Protein AF-A0AAW2V7E0-F1 (afdb_monomer_lite)

Structure (mmCIF, N/CA/C/O backbone):
data_AF-A0AAW2V7E0-F1
#
_entry.id   AF-A0AAW2V7E0-F1
#
loop_
_atom_site.group_PDB
_atom_site.id
_atom_site.type_symbol
_atom_site.label_atom_id
_atom_site.label_alt_id
_atom_site.label_comp_id
_atom_site.label_asym_id
_atom_site.label_entity_id
_atom_site.label_seq_id
_atom_site.pdbx_PDB_ins_code
_atom_site.Cartn_x
_atom_site.Cartn_y
_atom_site.Cartn_z
_atom_site.occupancy
_atom_site.B_iso_or_equiv
_atom_site.auth_seq_id
_atom_site.auth_comp_id
_atom_site.auth_asym_id
_atom_site.auth_atom_id
_atom_site.pdbx_PDB_model_num
ATOM 1 N N . MET A 1 1 ? -17.500 13.971 -1.080 1.00 37.34 1 MET A N 1
ATOM 2 C CA . MET A 1 1 ? -17.265 12.586 -0.633 1.00 37.34 1 MET A CA 1
ATOM 3 C C . MET A 1 1 ? -16.793 12.682 0.802 1.00 37.34 1 MET A C 1
ATOM 5 O O . MET A 1 1 ? -15.901 13.477 1.063 1.00 37.34 1 MET A O 1
ATOM 9 N N . GLU A 1 2 ? -17.483 12.023 1.728 1.00 48.94 2 GLU A N 1
ATOM 10 C CA . GLU A 1 2 ? -17.133 12.022 3.153 1.00 48.94 2 GLU A CA 1
ATOM 11 C C . GLU A 1 2 ? -15.841 11.224 3.353 1.00 48.94 2 GLU A C 1
ATOM 13 O O . GLU A 1 2 ? -15.745 10.075 2.926 1.00 48.94 2 GLU A O 1
ATOM 18 N N . TRP A 1 3 ? -14.835 11.849 3.961 1.00 51.94 3 TRP A N 1
ATOM 19 C CA . TRP A 1 3 ? -13.580 11.196 4.319 1.00 51.94 3 TRP A CA 1
ATOM 20 C C . TRP A 1 3 ? -13.839 10.138 5.397 1.00 51.94 3 TRP A C 1
ATOM 22 O O . TRP A 1 3 ? -14.268 10.465 6.506 1.00 51.94 3 TRP A O 1
ATOM 32 N N . LYS A 1 4 ? -13.568 8.864 5.095 1.00 66.75 4 LYS A N 1
ATOM 33 C CA . LYS A 1 4 ? -13.682 7.788 6.085 1.00 66.75 4 LYS A CA 1
ATOM 34 C C . LYS A 1 4 ? -12.397 7.709 6.901 1.00 66.75 4 LYS A C 1
ATOM 36 O O . LYS A 1 4 ? -11.380 7.211 6.431 1.00 66.75 4 LYS A O 1
ATOM 41 N N . LYS A 1 5 ? -12.458 8.162 8.155 1.00 87.25 5 LYS A N 1
ATOM 42 C CA . LYS A 1 5 ? -11.354 8.027 9.115 1.00 87.25 5 LYS A CA 1
ATOM 43 C C . LYS A 1 5 ? -11.005 6.539 9.288 1.00 87.25 5 LYS A C 1
ATOM 45 O O . LYS A 1 5 ? -11.842 5.755 9.738 1.00 87.25 5 LYS A O 1
ATOM 50 N N . ILE A 1 6 ? -9.786 6.149 8.916 1.00 93.88 6 ILE A N 1
ATOM 51 C CA . ILE A 1 6 ? -9.243 4.804 9.166 1.00 93.88 6 ILE A CA 1
ATOM 52 C C . ILE A 1 6 ? -8.804 4.663 10.629 1.00 93.88 6 ILE A C 1
ATOM 54 O O . ILE A 1 6 ? -8.437 5.645 11.272 1.00 93.88 6 ILE A O 1
ATOM 58 N N . CYS A 1 7 ? -8.843 3.446 11.178 1.00 91.56 7 CYS A N 1
ATOM 59 C CA . CYS A 1 7 ? -8.424 3.209 12.562 1.00 91.56 7 CYS A CA 1
ATOM 60 C C . CYS A 1 7 ? -6.937 3.582 12.782 1.00 91.56 7 CYS A C 1
ATOM 62 O O . CYS A 1 7 ? -6.098 3.208 11.952 1.00 91.56 7 CYS A O 1
ATOM 64 N N . PRO A 1 8 ? -6.555 4.191 13.929 1.00 92.25 8 PRO A N 1
ATOM 65 C CA . PRO A 1 8 ? -5.189 4.686 14.168 1.00 92.25 8 PRO A CA 1
ATOM 66 C C . PRO A 1 8 ? -4.090 3.629 14.000 1.00 92.25 8 PRO A C 1
ATOM 68 O O . PRO A 1 8 ? -2.998 3.897 13.498 1.00 92.25 8 PRO A O 1
ATOM 71 N N . ARG A 1 9 ? -4.372 2.377 14.386 1.00 94.38 9 ARG A N 1
ATOM 72 C CA . ARG A 1 9 ? -3.433 1.261 14.194 1.00 94.38 9 ARG A CA 1
ATOM 73 C C . ARG A 1 9 ? -3.157 0.986 12.715 1.00 94.38 9 ARG A C 1
ATOM 75 O O . ARG A 1 9 ? -2.026 0.659 12.367 1.00 94.38 9 ARG A O 1
ATOM 82 N N . ILE A 1 10 ? -4.181 1.073 11.873 1.00 96.25 10 ILE A N 1
ATOM 83 C CA . ILE A 1 10 ? -4.083 0.797 10.438 1.00 96.25 10 ILE A CA 1
ATOM 84 C C . ILE A 1 10 ? -3.383 1.952 9.733 1.00 96.25 10 ILE A C 1
ATOM 86 O O . ILE A 1 10 ? -2.511 1.702 8.907 1.00 96.25 10 ILE A O 1
ATOM 90 N N . GLN A 1 11 ? -3.652 3.189 10.152 1.00 95.44 11 GLN A N 1
ATOM 91 C CA . GLN A 1 11 ? -2.917 4.367 9.695 1.00 95.44 11 GLN A CA 1
ATOM 92 C C . GLN A 1 11 ? -1.400 4.216 9.902 1.00 95.44 11 GLN A C 1
ATOM 94 O O . GLN A 1 11 ? -0.637 4.332 8.948 1.00 95.44 11 GLN A O 1
ATOM 99 N N . LYS A 1 12 ? -0.963 3.792 11.095 1.00 96.38 12 LYS A N 1
ATOM 100 C CA . LYS A 1 12 ? 0.461 3.508 11.371 1.00 96.38 12 LYS A CA 1
ATOM 101 C C . LYS A 1 12 ? 1.057 2.405 10.484 1.00 96.38 12 LYS A C 1
ATOM 103 O O . LYS A 1 12 ? 2.268 2.369 10.276 1.00 96.38 12 LYS A O 1
ATOM 108 N N . ILE A 1 13 ? 0.253 1.444 10.018 1.00 97.56 13 ILE A N 1
ATOM 109 C CA . ILE A 1 13 ? 0.714 0.397 9.086 1.00 97.56 13 ILE A CA 1
ATOM 110 C C . ILE A 1 13 ? 0.855 0.973 7.676 1.00 97.56 13 ILE A C 1
ATOM 112 O O . ILE A 1 13 ? 1.843 0.680 7.006 1.00 97.56 13 ILE A O 1
ATOM 116 N N . VAL A 1 14 ? -0.108 1.793 7.248 1.00 97.44 14 VAL A N 1
ATOM 117 C CA . VAL A 1 14 ? -0.085 2.497 5.961 1.00 97.44 14 VAL A CA 1
ATOM 118 C C . VAL A 1 14 ? 1.162 3.371 5.857 1.00 97.44 14 VAL A C 1
ATOM 120 O O . VAL A 1 14 ? 1.935 3.184 4.925 1.00 97.44 14 VAL A O 1
ATOM 123 N N . GLU A 1 15 ? 1.424 4.218 6.853 1.00 96.94 15 GLU A N 1
ATOM 124 C CA . GLU A 1 15 ? 2.612 5.085 6.917 1.00 96.94 15 GLU A CA 1
ATOM 125 C C . GLU A 1 15 ? 3.914 4.280 6.782 1.00 96.94 15 GLU A C 1
ATOM 127 O O . GLU A 1 15 ? 4.731 4.544 5.906 1.00 96.94 15 GLU A O 1
ATOM 132 N N . LYS A 1 16 ? 4.060 3.191 7.549 1.00 98.00 16 LYS A N 1
ATOM 133 C CA . LYS A 1 16 ? 5.234 2.304 7.449 1.00 98.00 16 LYS A CA 1
ATOM 134 C C . LYS A 1 16 ? 5.396 1.656 6.076 1.00 98.00 16 LYS A C 1
ATOM 136 O O . LYS A 1 16 ? 6.517 1.349 5.668 1.00 98.00 16 LYS A O 1
ATOM 141 N N . ASN A 1 17 ? 4.293 1.347 5.399 1.00 98.00 17 ASN A N 1
ATOM 142 C CA . ASN A 1 17 ? 4.342 0.771 4.060 1.00 98.00 17 ASN A CA 1
ATOM 143 C C . ASN A 1 17 ? 4.687 1.831 3.008 1.00 98.00 17 ASN A C 1
ATOM 145 O O . ASN A 1 17 ? 5.351 1.476 2.038 1.00 98.00 17 ASN A O 1
ATOM 149 N N . ILE A 1 18 ? 4.281 3.090 3.212 1.00 97.50 18 ILE A N 1
ATOM 150 C CA . ILE A 1 18 ? 4.686 4.238 2.389 1.00 97.50 18 ILE A CA 1
ATOM 151 C C . ILE A 1 18 ? 6.194 4.466 2.525 1.00 97.50 18 ILE A C 1
ATOM 153 O O . ILE A 1 18 ? 6.878 4.531 1.510 1.00 97.50 18 ILE A O 1
ATOM 157 N N . ASP A 1 19 ? 6.739 4.467 3.745 1.00 97.44 19 ASP A N 1
ATOM 158 C CA . ASP A 1 19 ? 8.187 4.622 3.958 1.00 97.44 19 ASP A CA 1
ATOM 159 C C . ASP A 1 19 ? 8.988 3.548 3.203 1.00 97.44 19 ASP A C 1
ATOM 161 O O . ASP A 1 19 ? 9.957 3.836 2.504 1.00 97.44 19 ASP A O 1
ATOM 165 N N . LYS A 1 20 ? 8.539 2.288 3.279 1.00 96.94 20 LYS A N 1
ATOM 166 C CA . LYS A 1 20 ? 9.160 1.151 2.575 1.00 96.94 20 LYS A CA 1
ATOM 167 C C . LYS A 1 20 ? 8.908 1.138 1.070 1.00 96.94 20 LYS A C 1
ATOM 169 O O . LYS A 1 20 ? 9.531 0.354 0.355 1.00 96.94 20 LYS A O 1
ATOM 174 N N . ALA A 1 21 ? 7.976 1.946 0.573 1.00 97.38 21 ALA A N 1
ATOM 175 C CA . ALA A 1 21 ? 7.734 2.065 -0.858 1.00 97.38 21 ALA A CA 1
ATOM 176 C C . ALA A 1 21 ? 8.912 2.740 -1.574 1.00 97.38 21 ALA A C 1
ATOM 178 O O . ALA A 1 21 ? 9.077 2.528 -2.772 1.00 97.38 21 ALA A O 1
ATOM 179 N N . ALA A 1 22 ? 9.752 3.488 -0.847 1.00 95.75 22 ALA A N 1
ATOM 180 C CA . ALA A 1 22 ? 10.973 4.091 -1.378 1.00 95.75 22 ALA A CA 1
ATOM 181 C C . ALA A 1 22 ? 11.977 3.054 -1.923 1.00 95.75 22 ALA A C 1
ATOM 183 O O . ALA A 1 22 ? 12.720 3.356 -2.853 1.00 95.75 22 ALA A O 1
ATOM 184 N N . ASP A 1 23 ? 11.950 1.819 -1.409 1.00 96.19 23 ASP A N 1
ATOM 185 C CA . ASP A 1 23 ? 12.800 0.712 -1.876 1.00 96.19 23 ASP A CA 1
ATOM 186 C C . ASP A 1 23 ? 12.248 0.013 -3.137 1.00 96.19 23 ASP A C 1
ATOM 188 O O . ASP A 1 23 ? 12.761 -1.026 -3.568 1.00 96.19 23 ASP A O 1
ATOM 192 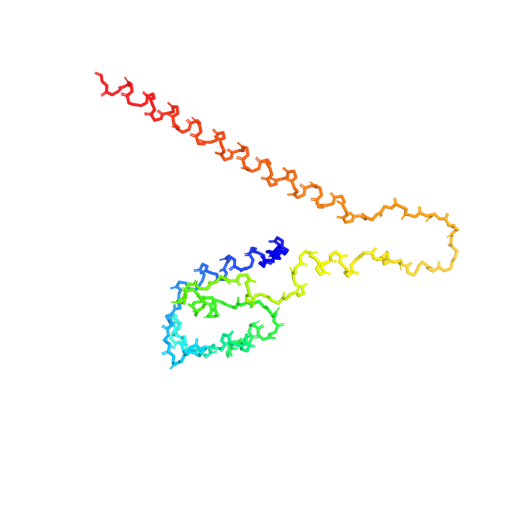N N . CYS A 1 24 ? 11.155 0.533 -3.699 1.00 97.75 24 CYS A N 1
ATOM 193 C CA . CYS A 1 24 ? 10.412 -0.065 -4.799 1.00 97.75 24 CYS A CA 1
ATOM 194 C C . CYS A 1 24 ? 10.347 0.902 -5.984 1.00 97.75 24 CYS A C 1
ATOM 196 O O . CYS A 1 24 ? 9.947 2.056 -5.836 1.00 97.75 24 CYS A O 1
ATOM 198 N N . ILE A 1 25 ? 10.673 0.408 -7.177 1.00 98.12 25 ILE A N 1
ATOM 199 C CA . ILE A 1 25 ? 10.612 1.175 -8.423 1.00 98.12 25 ILE A CA 1
ATOM 200 C C . ILE A 1 25 ? 9.388 0.709 -9.222 1.00 98.12 25 ILE A C 1
ATOM 202 O O . ILE A 1 25 ? 9.378 -0.436 -9.691 1.00 98.12 25 ILE A O 1
ATOM 206 N N . PRO A 1 26 ? 8.360 1.559 -9.390 1.00 97.94 26 PRO A N 1
ATOM 207 C CA . PRO A 1 26 ? 7.163 1.209 -10.134 1.00 97.94 26 PRO A CA 1
ATOM 208 C C . PRO A 1 26 ? 7.354 1.435 -11.638 1.00 97.94 26 PRO A C 1
ATOM 210 O O . PRO A 1 26 ? 7.798 2.494 -12.078 1.00 97.94 26 PRO A O 1
ATOM 213 N N . ILE A 1 27 ? 6.964 0.446 -12.439 1.00 97.94 27 ILE A N 1
ATOM 214 C CA . ILE A 1 27 ? 6.943 0.490 -13.903 1.00 97.94 27 ILE A CA 1
ATOM 215 C C . ILE A 1 27 ? 5.485 0.336 -14.340 1.00 97.94 27 ILE A C 1
ATOM 217 O O . ILE A 1 27 ? 4.893 -0.742 -14.233 1.00 97.94 27 ILE A O 1
ATOM 221 N N . LYS A 1 28 ? 4.885 1.436 -14.804 1.00 97.38 28 LYS A N 1
ATOM 222 C CA . LYS A 1 28 ? 3.485 1.466 -15.244 1.00 97.38 28 LYS A CA 1
ATOM 223 C C . LYS A 1 28 ? 3.324 0.649 -16.530 1.00 97.38 28 LYS A C 1
ATOM 225 O O . LYS A 1 28 ? 4.002 0.927 -17.517 1.00 97.38 28 LYS A O 1
ATOM 230 N N . SER A 1 29 ? 2.430 -0.340 -16.508 1.00 95.62 29 SER A N 1
ATOM 231 C CA . SER A 1 29 ? 2.062 -1.140 -17.687 1.00 95.62 29 SER A CA 1
ATOM 232 C C . SER A 1 29 ? 0.786 -0.611 -18.342 1.00 95.62 29 SER A C 1
ATOM 234 O O . SER A 1 29 ? 0.745 -0.417 -19.553 1.00 95.62 29 SER A O 1
ATOM 236 N N . ASP A 1 30 ? -0.234 -0.325 -17.534 1.00 93.62 30 ASP A N 1
ATOM 237 C CA . ASP A 1 30 ? -1.464 0.361 -17.939 1.00 93.62 30 ASP A CA 1
ATOM 238 C C . ASP A 1 30 ? -1.973 1.246 -16.788 1.00 93.62 30 ASP A C 1
ATOM 240 O O . ASP A 1 30 ? -1.252 1.478 -15.817 1.00 93.62 30 ASP A O 1
ATOM 244 N N . ASP A 1 31 ? -3.187 1.789 -16.892 1.00 94.44 31 ASP A N 1
ATOM 245 C CA . ASP A 1 31 ? -3.740 2.707 -15.891 1.00 94.44 31 ASP A CA 1
ATOM 246 C C . ASP A 1 31 ? -3.863 2.135 -14.481 1.00 94.44 31 ASP A C 1
ATOM 248 O O . ASP A 1 31 ? -3.775 2.901 -13.525 1.00 94.44 31 ASP A O 1
ATOM 252 N N . TRP A 1 32 ? -3.991 0.821 -14.324 1.00 97.19 32 TRP A N 1
ATOM 253 C CA . TRP A 1 32 ? -4.164 0.191 -13.017 1.00 97.19 32 TRP A CA 1
ATOM 254 C C . TRP A 1 32 ? -3.135 -0.905 -12.730 1.00 97.19 32 TRP A C 1
ATOM 256 O O . TRP A 1 32 ? -3.066 -1.375 -11.597 1.00 97.19 32 TRP A O 1
ATOM 266 N N . ASN A 1 33 ? -2.311 -1.299 -13.701 1.00 98.12 33 ASN A N 1
ATOM 267 C CA . ASN A 1 33 ? -1.342 -2.382 -13.578 1.00 98.12 33 ASN A CA 1
ATOM 268 C C . ASN A 1 33 ? 0.103 -1.883 -13.595 1.00 98.12 33 ASN A C 1
ATOM 270 O O . ASN A 1 33 ? 0.529 -1.102 -14.453 1.00 98.12 33 ASN A O 1
ATOM 274 N N . TYR A 1 34 ? 0.873 -2.410 -12.648 1.00 98.50 34 TYR A N 1
ATOM 275 C CA . TYR A 1 34 ? 2.260 -2.051 -12.405 1.00 98.50 34 TYR A CA 1
ATOM 276 C C . TYR A 1 34 ? 3.114 -3.288 -12.235 1.00 98.50 34 TYR A C 1
ATOM 278 O O . TYR A 1 34 ? 2.743 -4.225 -11.528 1.00 98.50 34 TYR A O 1
ATOM 286 N N . GLU A 1 35 ? 4.305 -3.231 -12.808 1.00 98.44 35 GLU A N 1
ATOM 287 C CA . GLU A 1 35 ? 5.399 -4.098 -12.419 1.00 98.44 35 GLU A CA 1
ATOM 288 C C . GLU A 1 35 ? 6.298 -3.336 -11.444 1.00 98.44 35 GLU A C 1
ATOM 290 O O . GLU A 1 35 ? 6.700 -2.207 -11.705 1.00 98.44 35 GLU A O 1
ATOM 295 N N . ILE A 1 36 ? 6.590 -3.930 -10.295 1.00 98.38 36 ILE A N 1
ATOM 296 C CA . ILE A 1 36 ? 7.383 -3.324 -9.232 1.00 98.38 36 ILE A CA 1
ATOM 297 C C . ILE A 1 36 ? 8.714 -4.053 -9.153 1.00 98.38 36 ILE A C 1
ATOM 299 O O . ILE A 1 36 ? 8.737 -5.259 -8.914 1.00 98.38 36 ILE A O 1
ATOM 303 N N . SER A 1 37 ? 9.810 -3.318 -9.324 1.00 98.00 37 SER A N 1
ATOM 304 C CA . SER A 1 37 ? 11.159 -3.820 -9.069 1.00 98.00 37 SER A CA 1
ATOM 305 C C . SER A 1 37 ? 11.582 -3.431 -7.657 1.00 98.00 37 SER A C 1
ATOM 307 O O . SER A 1 37 ? 11.679 -2.245 -7.347 1.00 98.00 37 SER A O 1
ATOM 309 N N . SER A 1 38 ? 11.851 -4.418 -6.809 1.00 96.00 38 SER A N 1
ATOM 310 C CA . SER A 1 38 ? 12.315 -4.205 -5.435 1.00 96.00 38 SER A CA 1
ATOM 311 C C . SER A 1 38 ? 13.844 -4.148 -5.362 1.00 96.00 38 SER A C 1
ATOM 313 O O . SER A 1 38 ? 14.539 -4.660 -6.244 1.00 96.00 38 SER A O 1
ATOM 315 N N . TYR A 1 39 ? 14.385 -3.536 -4.303 1.00 92.38 39 TYR A N 1
ATOM 316 C CA . TYR A 1 39 ? 15.837 -3.390 -4.105 1.00 92.38 39 TYR A CA 1
ATOM 317 C C . TYR A 1 39 ? 16.603 -4.728 -4.069 1.00 92.38 39 TYR A C 1
ATOM 319 O O . TYR A 1 39 ? 17.784 -4.782 -4.406 1.00 92.38 39 TYR A O 1
ATOM 327 N N . ASP A 1 40 ? 15.934 -5.808 -3.664 1.00 92.44 40 ASP A N 1
ATOM 328 C CA . ASP A 1 40 ? 16.477 -7.167 -3.584 1.00 92.44 40 ASP A CA 1
ATOM 329 C C . ASP A 1 40 ? 16.516 -7.888 -4.947 1.00 92.44 40 ASP A C 1
ATOM 331 O O . ASP A 1 40 ? 16.905 -9.052 -5.028 1.00 92.44 40 ASP A O 1
ATOM 335 N N . GLY A 1 41 ? 16.112 -7.205 -6.024 1.00 94.19 41 GLY A N 1
ATOM 336 C CA . GLY A 1 41 ? 16.049 -7.740 -7.383 1.00 94.19 41 GLY A CA 1
ATOM 337 C C . GLY A 1 41 ? 14.785 -8.548 -7.683 1.00 94.19 41 GLY A C 1
ATOM 338 O O . GLY A 1 41 ? 14.609 -9.000 -8.816 1.00 94.19 41 GLY A O 1
ATOM 339 N N . SER A 1 42 ? 13.892 -8.726 -6.706 1.00 96.88 42 SER A N 1
ATOM 340 C CA . SER A 1 42 ? 12.605 -9.381 -6.930 1.00 96.88 42 SER A CA 1
ATOM 341 C C . SER A 1 42 ? 11.630 -8.468 -7.681 1.00 96.88 42 SER A C 1
ATOM 343 O O . SER A 1 42 ? 11.735 -7.238 -7.653 1.00 96.88 42 SER A O 1
ATOM 345 N N . ARG A 1 43 ? 10.687 -9.086 -8.403 1.00 97.94 43 ARG A N 1
ATOM 346 C CA . ARG A 1 43 ? 9.680 -8.384 -9.205 1.00 97.94 43 ARG A CA 1
ATOM 347 C C . ARG A 1 43 ? 8.284 -8.803 -8.778 1.00 97.94 43 ARG A C 1
ATOM 349 O O . ARG A 1 43 ? 8.018 -9.993 -8.598 1.00 97.94 43 ARG A O 1
ATOM 356 N N . TYR A 1 44 ? 7.393 -7.830 -8.655 1.00 98.38 44 TYR A N 1
ATOM 357 C CA . TYR A 1 44 ? 5.999 -8.049 -8.279 1.00 98.38 44 TYR A CA 1
ATOM 358 C C . TYR A 1 44 ? 5.060 -7.383 -9.270 1.00 98.38 44 TYR A C 1
ATOM 360 O O . TYR A 1 44 ? 5.413 -6.389 -9.890 1.00 98.38 44 TYR A O 1
ATOM 368 N N . VAL A 1 45 ? 3.845 -7.908 -9.388 1.00 98.50 45 VAL A N 1
ATOM 369 C CA . VAL A 1 45 ? 2.777 -7.278 -10.165 1.00 98.50 45 VAL A CA 1
ATOM 370 C C . VAL A 1 45 ? 1.740 -6.743 -9.190 1.00 98.50 45 VAL A C 1
ATOM 372 O O . VAL A 1 45 ? 1.355 -7.439 -8.246 1.00 98.50 45 VAL A O 1
ATOM 375 N N . VAL A 1 46 ? 1.325 -5.498 -9.393 1.00 98.69 46 VAL A N 1
ATOM 376 C CA . VAL A 1 46 ? 0.289 -4.811 -8.618 1.00 98.69 46 VAL A CA 1
ATOM 377 C C . VAL A 1 46 ? -0.847 -4.443 -9.558 1.00 98.69 46 VAL A C 1
ATOM 379 O O . VAL A 1 46 ? -0.602 -3.867 -10.616 1.00 98.69 46 VAL A O 1
ATOM 382 N N . ASN A 1 47 ? -2.078 -4.735 -9.143 1.00 98.38 47 ASN A N 1
ATOM 383 C CA . ASN A 1 47 ? -3.285 -4.242 -9.792 1.00 98.38 47 ASN A CA 1
ATOM 384 C C . ASN A 1 47 ? -4.046 -3.343 -8.807 1.00 98.38 47 ASN A C 1
ATOM 386 O O . ASN A 1 47 ? -4.615 -3.810 -7.818 1.00 98.38 47 ASN A O 1
ATOM 390 N N . LEU A 1 48 ? -4.044 -2.043 -9.090 1.00 98.06 48 LEU A N 1
ATOM 391 C CA . LEU A 1 48 ? -4.681 -1.005 -8.286 1.00 98.06 48 LEU A CA 1
ATOM 392 C C . LEU A 1 48 ? -6.206 -0.986 -8.413 1.00 98.06 48 LEU A C 1
ATOM 394 O O . LEU A 1 48 ? -6.853 -0.439 -7.538 1.00 98.06 48 LEU A O 1
ATOM 398 N N . GLN A 1 49 ? -6.801 -1.578 -9.450 1.00 97.06 49 GLN A N 1
ATOM 399 C CA . GLN A 1 49 ? -8.262 -1.659 -9.581 1.00 97.06 49 GLN A CA 1
ATOM 400 C C . GLN A 1 49 ? -8.842 -2.823 -8.768 1.00 97.06 49 GLN A C 1
ATOM 402 O O . GLN A 1 49 ? -9.937 -2.737 -8.223 1.00 97.06 49 GLN A O 1
ATOM 407 N N . GLN A 1 50 ? -8.104 -3.929 -8.699 1.00 97.50 50 GLN A N 1
ATOM 408 C CA . GLN A 1 50 ? -8.485 -5.142 -7.979 1.00 97.50 50 GLN A CA 1
ATOM 409 C C . GLN A 1 50 ? -7.941 -5.176 -6.547 1.00 97.50 50 GLN A C 1
ATOM 411 O O . GLN A 1 50 ? -8.276 -6.092 -5.801 1.00 97.50 50 GLN A O 1
ATOM 416 N N . HIS A 1 51 ? -7.113 -4.198 -6.166 1.00 97.62 51 HIS A N 1
ATOM 417 C CA . HIS A 1 51 ? -6.462 -4.114 -4.855 1.00 97.62 51 HIS A CA 1
ATOM 418 C C . HIS A 1 51 ? -5.609 -5.362 -4.556 1.00 97.62 51 HIS A C 1
ATOM 420 O O . HIS A 1 51 ? -5.670 -5.934 -3.467 1.00 97.62 51 HIS A O 1
ATOM 426 N N . THR A 1 52 ? -4.819 -5.814 -5.537 1.00 98.38 52 THR A N 1
ATOM 427 C CA . THR A 1 52 ? -4.011 -7.039 -5.423 1.00 98.38 52 THR A CA 1
ATOM 428 C C . THR A 1 52 ? -2.531 -6.800 -5.674 1.00 98.38 52 THR A C 1
ATOM 430 O O . THR A 1 52 ? -2.113 -5.861 -6.357 1.00 98.38 52 THR A O 1
ATOM 433 N N . CYS A 1 53 ? -1.705 -7.677 -5.103 1.00 98.56 53 CYS A N 1
ATOM 434 C CA . CYS A 1 53 ? -0.276 -7.717 -5.373 1.00 98.56 53 CYS A CA 1
ATOM 435 C C . CYS A 1 53 ? 0.221 -9.163 -5.362 1.00 98.56 53 CYS A C 1
ATOM 437 O O . CYS A 1 53 ? -0.144 -9.947 -4.490 1.00 98.56 53 CYS A O 1
ATOM 439 N N . THR A 1 54 ? 1.148 -9.527 -6.249 1.00 98.50 54 THR A N 1
ATOM 440 C CA . THR A 1 54 ? 1.710 -10.891 -6.272 1.00 98.50 54 THR A CA 1
ATOM 441 C C . THR A 1 54 ? 2.486 -11.263 -5.005 1.00 98.50 54 THR A C 1
ATOM 443 O O . THR A 1 54 ? 2.684 -12.446 -4.748 1.00 98.50 54 THR A O 1
ATOM 446 N N . CYS A 1 55 ? 2.851 -10.298 -4.149 1.00 97.81 55 CYS A N 1
ATOM 447 C CA . CYS A 1 55 ? 3.368 -10.590 -2.805 1.00 97.81 55 CYS A CA 1
ATOM 448 C C . CYS A 1 55 ? 2.290 -11.081 -1.813 1.00 97.81 55 CYS A C 1
ATOM 450 O O . CYS A 1 55 ? 2.614 -11.430 -0.679 1.00 97.81 55 CYS A O 1
ATOM 452 N N . ARG A 1 56 ? 1.009 -11.067 -2.213 1.00 98.00 56 ARG A N 1
ATOM 453 C CA . ARG A 1 56 ? -0.193 -11.533 -1.494 1.00 98.00 56 ARG A CA 1
ATOM 454 C C . ARG A 1 56 ? -0.547 -10.802 -0.203 1.00 98.00 56 ARG A C 1
ATOM 456 O O . ARG A 1 56 ? -1.620 -11.026 0.344 1.00 98.00 56 ARG A O 1
ATOM 463 N N . LYS A 1 57 ? 0.306 -9.901 0.288 1.00 97.94 57 LYS A N 1
ATOM 464 C CA . LYS A 1 57 ? 0.032 -9.130 1.510 1.00 97.94 57 LYS A CA 1
ATOM 465 C C . LYS A 1 57 ? -1.242 -8.296 1.384 1.00 97.94 57 LYS A C 1
ATOM 467 O O . LYS A 1 57 ? -2.034 -8.290 2.321 1.00 97.94 57 LYS A O 1
ATOM 472 N N . TRP A 1 58 ? -1.451 -7.629 0.248 1.00 98.19 58 TRP A N 1
ATOM 473 C CA . TRP A 1 58 ? -2.655 -6.821 0.040 1.00 98.19 58 TRP A CA 1
ATOM 474 C C . TRP A 1 58 ? -3.898 -7.707 -0.050 1.00 98.19 58 TRP A C 1
ATOM 476 O O . TRP A 1 58 ? -4.849 -7.495 0.690 1.00 98.19 58 TRP A O 1
ATOM 486 N N . ASP A 1 59 ? -3.836 -8.782 -0.828 1.00 96.94 59 ASP A N 1
ATOM 487 C CA . ASP A 1 59 ? -4.922 -9.750 -0.987 1.00 96.94 59 ASP A CA 1
ATOM 488 C C . ASP A 1 59 ? -5.377 -10.362 0.350 1.00 96.94 59 ASP A C 1
ATOM 490 O O . ASP A 1 59 ? -6.562 -10.603 0.559 1.00 96.94 59 ASP A O 1
ATOM 494 N N . LEU A 1 60 ? -4.432 -10.627 1.257 1.00 97.56 60 LEU A N 1
ATOM 495 C CA . LEU A 1 60 ? -4.700 -11.263 2.549 1.00 97.56 60 LEU A CA 1
ATOM 496 C C . LEU A 1 60 ? -5.151 -10.282 3.629 1.00 97.56 60 LEU A C 1
ATOM 498 O O . LEU A 1 60 ? -5.924 -10.654 4.507 1.00 97.56 60 LEU A O 1
ATOM 502 N N . THR A 1 61 ? -4.623 -9.059 3.615 1.00 97.62 61 THR A N 1
ATOM 503 C CA . THR A 1 61 ? -4.866 -8.087 4.690 1.00 97.62 61 THR A CA 1
ATOM 504 C C . THR A 1 61 ? -5.878 -7.022 4.313 1.00 97.62 61 THR A C 1
ATOM 506 O O . THR A 1 61 ? -6.397 -6.365 5.197 1.00 97.62 61 THR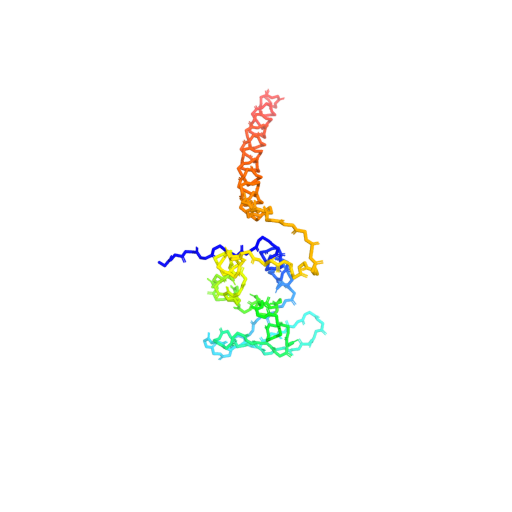 A O 1
ATOM 509 N N . GLY A 1 62 ? -6.143 -6.797 3.026 1.00 97.50 62 GLY A N 1
ATOM 510 C CA . GLY A 1 62 ? -6.899 -5.637 2.560 1.00 97.50 62 GLY A CA 1
ATOM 511 C C . GLY A 1 62 ? -6.170 -4.299 2.741 1.00 97.50 62 GLY A C 1
ATOM 512 O O . GLY A 1 62 ? -6.781 -3.254 2.542 1.00 97.50 62 GLY A O 1
ATOM 513 N N . ILE A 1 63 ? -4.887 -4.305 3.119 1.00 98.31 63 ILE A N 1
ATOM 514 C CA . ILE A 1 63 ? -4.060 -3.106 3.302 1.00 98.31 63 ILE A CA 1
ATOM 515 C C . ILE A 1 63 ? -2.982 -3.101 2.212 1.00 98.31 63 ILE A C 1
ATOM 517 O O . ILE A 1 63 ? -2.283 -4.113 2.065 1.00 98.31 63 ILE A O 1
ATOM 521 N N . PRO A 1 64 ? -2.781 -1.994 1.472 1.00 98.38 64 PRO A N 1
ATOM 522 C CA . PRO A 1 64 ? -1.741 -1.952 0.457 1.00 98.38 64 PRO A CA 1
ATOM 523 C C . PRO A 1 64 ? -0.365 -2.233 1.070 1.00 98.38 64 PRO A C 1
ATOM 525 O O . PRO A 1 64 ? 0.040 -1.649 2.077 1.00 98.38 64 PRO A O 1
ATOM 528 N N . CYS A 1 65 ? 0.357 -3.179 0.476 1.00 98.50 65 CYS A N 1
ATOM 529 C CA . CYS A 1 65 ? 1.747 -3.470 0.831 1.00 98.50 65 CYS A CA 1
ATOM 530 C C . CYS A 1 65 ? 2.693 -2.380 0.303 1.00 98.50 65 CYS A C 1
ATOM 532 O O . CYS A 1 65 ? 2.274 -1.551 -0.494 1.00 98.50 65 CYS A O 1
ATOM 534 N N . ASN A 1 66 ? 3.978 -2.410 0.661 1.00 98.25 66 ASN A N 1
ATOM 535 C CA . ASN A 1 66 ? 4.979 -1.458 0.154 1.00 98.25 66 ASN A CA 1
ATOM 536 C C . ASN A 1 66 ? 5.039 -1.393 -1.390 1.00 98.25 66 ASN A C 1
ATOM 538 O O . ASN A 1 66 ? 5.176 -0.311 -1.951 1.00 98.25 66 ASN A O 1
ATOM 542 N N . HIS A 1 67 ? 4.841 -2.520 -2.088 1.00 98.50 67 HIS A N 1
ATOM 543 C CA . HIS A 1 67 ? 4.748 -2.536 -3.556 1.00 98.50 67 HIS A CA 1
ATOM 544 C C . HIS A 1 67 ? 3.486 -1.820 -4.063 1.00 98.50 67 HIS A C 1
ATOM 546 O O . HIS A 1 67 ? 3.544 -1.048 -5.015 1.00 98.50 67 HIS A O 1
ATOM 552 N N . GLY A 1 68 ? 2.347 -2.059 -3.403 1.00 98.38 68 GLY A N 1
ATOM 553 C CA . GLY A 1 68 ? 1.085 -1.379 -3.695 1.00 98.38 68 GLY A CA 1
ATOM 554 C C . GLY A 1 68 ? 1.184 0.125 -3.448 1.00 98.38 68 GLY A C 1
ATOM 555 O O . GLY A 1 68 ? 0.795 0.906 -4.307 1.00 98.38 68 GLY A O 1
ATOM 556 N N . MET A 1 69 ? 1.795 0.523 -2.328 1.00 98.44 69 MET A N 1
ATOM 557 C CA . MET A 1 69 ? 2.060 1.924 -1.995 1.00 98.44 69 MET A CA 1
ATOM 558 C C . MET A 1 69 ? 2.930 2.602 -3.052 1.00 98.44 69 MET A C 1
ATOM 560 O O . MET A 1 69 ? 2.600 3.696 -3.486 1.00 98.44 69 MET A O 1
ATOM 564 N N . SER A 1 70 ? 3.984 1.937 -3.534 1.00 98.25 70 SER A N 1
ATOM 565 C CA . SER A 1 70 ? 4.832 2.469 -4.610 1.00 98.25 70 SER A CA 1
ATOM 566 C C . SER A 1 70 ? 4.021 2.782 -5.877 1.00 98.25 70 SER A C 1
ATOM 568 O O . SER A 1 70 ? 4.140 3.872 -6.437 1.00 98.25 70 SER A O 1
ATOM 570 N N . ALA A 1 71 ? 3.115 1.882 -6.278 1.00 98.31 71 ALA A N 1
ATOM 571 C CA . ALA A 1 71 ? 2.212 2.115 -7.406 1.00 98.31 71 ALA A CA 1
ATOM 572 C C . ALA A 1 71 ? 1.223 3.270 -7.148 1.00 98.31 71 ALA A C 1
ATOM 574 O O . ALA A 1 71 ? 1.096 4.154 -7.995 1.00 98.31 71 ALA A O 1
ATOM 575 N N . ILE A 1 72 ? 0.570 3.301 -5.981 1.00 98.25 72 ILE A N 1
ATOM 576 C CA . ILE A 1 72 ? -0.383 4.356 -5.581 1.00 98.25 72 ILE A CA 1
ATOM 577 C C . ILE A 1 72 ? 0.297 5.734 -5.596 1.00 98.25 72 ILE A C 1
ATOM 579 O O . ILE A 1 72 ? -0.172 6.659 -6.263 1.00 98.25 72 ILE A O 1
ATOM 583 N N . CYS A 1 73 ? 1.443 5.856 -4.921 1.00 96.88 73 CYS A N 1
ATOM 584 C CA . CYS A 1 73 ? 2.205 7.098 -4.841 1.00 96.88 73 CYS A CA 1
ATOM 585 C C . CYS A 1 73 ? 2.693 7.557 -6.222 1.00 96.88 73 CYS A C 1
ATOM 587 O O . CYS A 1 73 ? 2.693 8.755 -6.495 1.00 96.88 73 CYS A O 1
ATOM 589 N N . SER A 1 74 ? 3.039 6.630 -7.128 1.00 96.88 74 SER A N 1
ATOM 590 C CA . SER A 1 74 ? 3.446 6.978 -8.500 1.00 96.88 74 SER A CA 1
ATOM 591 C C . SER A 1 74 ? 2.346 7.674 -9.312 1.00 96.88 74 SER A C 1
ATOM 593 O O . SER A 1 74 ? 2.656 8.453 -10.211 1.00 96.88 74 SER A O 1
ATOM 595 N N . GLN A 1 75 ? 1.070 7.431 -8.987 1.00 96.06 75 GLN A N 1
ATOM 596 C CA . GLN A 1 75 ? -0.073 8.126 -9.587 1.00 96.06 75 GLN A CA 1
ATOM 597 C C . GLN A 1 75 ? -0.539 9.340 -8.780 1.00 96.06 75 GLN A C 1
ATOM 599 O O . GLN A 1 75 ? -1.503 9.987 -9.178 1.00 96.06 75 GLN A O 1
ATOM 604 N N . SER A 1 76 ? 0.117 9.660 -7.657 1.00 95.69 76 SER A N 1
ATOM 605 C CA . SER A 1 76 ? -0.358 10.682 -6.710 1.00 95.69 76 SER A CA 1
ATOM 606 C C . SER A 1 76 ? -1.794 10.427 -6.233 1.00 95.69 76 SER A C 1
ATOM 608 O O . SER A 1 76 ? -2.567 11.360 -6.029 1.00 95.69 76 SER A O 1
ATOM 610 N N . LEU A 1 77 ? -2.153 9.149 -6.090 1.00 95.94 77 LEU A N 1
ATOM 611 C CA . LEU A 1 77 ? -3.421 8.730 -5.509 1.00 95.94 77 LEU A CA 1
ATOM 612 C C . LEU A 1 77 ? -3.299 8.675 -3.988 1.00 95.94 77 LEU A C 1
ATOM 614 O O . LEU A 1 77 ? -2.211 8.469 -3.447 1.00 95.94 77 LEU A O 1
ATOM 618 N N . GLU A 1 78 ? -4.425 8.837 -3.305 1.00 94.81 78 GLU A N 1
ATOM 619 C CA . GLU A 1 78 ? -4.463 8.879 -1.850 1.00 94.81 78 GLU A CA 1
ATOM 620 C C . GLU A 1 78 ? -4.460 7.448 -1.266 1.00 94.81 78 GLU A C 1
ATOM 622 O O . GLU A 1 78 ? -5.382 6.675 -1.536 1.00 94.81 78 GLU A O 1
ATOM 627 N N . PRO A 1 79 ? -3.454 7.040 -0.466 1.00 94.44 79 PRO A N 1
ATOM 628 C CA . PRO A 1 79 ? -3.336 5.656 -0.004 1.00 94.44 79 PRO A CA 1
ATOM 629 C C . PRO A 1 79 ? -4.489 5.136 0.852 1.00 94.44 79 PRO A C 1
ATOM 631 O O . PRO A 1 79 ? -4.733 3.926 0.844 1.00 94.44 79 PRO A O 1
ATOM 634 N N . GLN A 1 80 ? -5.192 5.993 1.606 1.00 92.62 80 GLN A N 1
ATOM 635 C CA . GLN A 1 80 ? -6.276 5.513 2.470 1.00 92.62 80 GLN A CA 1
ATOM 636 C C . GLN A 1 80 ? -7.505 5.067 1.661 1.00 92.62 80 GLN A C 1
ATOM 638 O O . GLN A 1 80 ? -8.229 4.195 2.138 1.00 92.62 80 GLN A O 1
ATOM 643 N N . ASP A 1 81 ? -7.678 5.540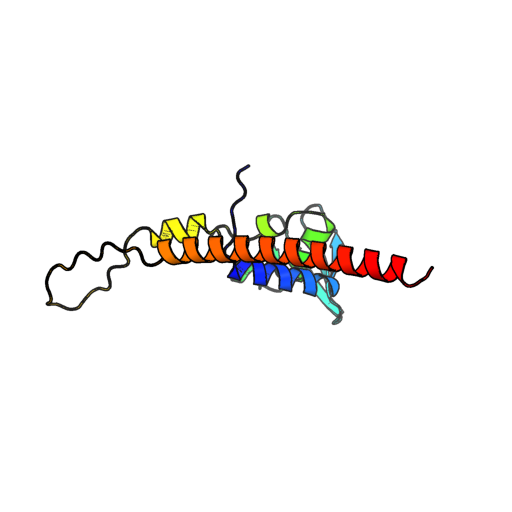 0.419 1.00 94.44 81 ASP A N 1
ATOM 644 C CA . ASP A 1 81 ? -8.755 5.096 -0.487 1.00 94.44 81 ASP A CA 1
ATOM 645 C C . ASP A 1 81 ? -8.599 3.625 -0.921 1.00 94.44 81 ASP A C 1
ATOM 647 O O . ASP A 1 81 ? -9.555 2.974 -1.342 1.00 94.44 81 ASP A O 1
ATOM 651 N N . PHE A 1 82 ? -7.391 3.077 -0.779 1.00 96.56 82 PHE A N 1
ATOM 652 C CA . PHE A 1 82 ? -7.032 1.713 -1.172 1.00 96.56 82 PHE A CA 1
ATOM 653 C C . PHE A 1 82 ? -7.031 0.724 0.005 1.00 96.56 82 PHE A C 1
ATOM 655 O O . PHE A 1 82 ? -6.778 -0.474 -0.174 1.00 96.56 82 PHE A O 1
ATOM 662 N N . VAL A 1 83 ? -7.317 1.203 1.219 1.00 96.94 83 VAL A N 1
ATOM 663 C CA . VAL A 1 83 ? -7.476 0.371 2.416 1.00 96.94 83 VAL A CA 1
ATOM 664 C C . VAL A 1 83 ? -8.888 -0.210 2.451 1.00 96.94 83 VAL A C 1
ATOM 666 O O . VAL A 1 83 ? -9.870 0.473 2.172 1.00 96.94 83 VAL A O 1
ATOM 669 N N . ASN A 1 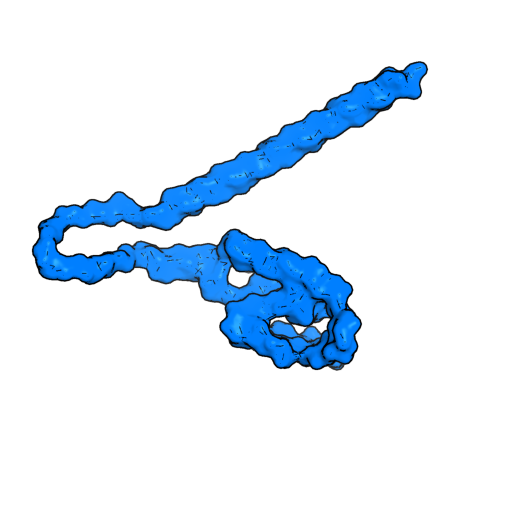84 ? -9.012 -1.485 2.822 1.00 96.38 84 ASN A N 1
ATOM 670 C CA . ASN A 1 84 ? -10.314 -2.134 2.918 1.00 96.38 84 ASN A CA 1
ATOM 671 C C . ASN A 1 84 ? -11.245 -1.380 3.900 1.00 96.38 84 ASN A C 1
ATOM 673 O O . ASN A 1 84 ? -10.839 -1.120 5.038 1.00 96.38 84 ASN A O 1
ATOM 677 N N . PRO A 1 85 ? -12.505 -1.089 3.513 1.00 94.12 85 PRO A N 1
ATOM 678 C CA . PRO A 1 85 ? -13.470 -0.389 4.363 1.00 94.12 85 PRO A CA 1
ATOM 679 C C . PRO A 1 85 ? -13.733 -1.029 5.734 1.00 94.12 85 PRO A C 1
ATOM 681 O O . PRO A 1 85 ? -14.218 -0.343 6.634 1.00 94.12 85 PRO A O 1
ATOM 684 N N . CYS A 1 86 ? -13.403 -2.311 5.933 1.00 93.75 86 CYS A N 1
ATOM 685 C CA . CYS A 1 86 ? -13.503 -2.970 7.239 1.00 93.75 86 CYS A CA 1
ATOM 686 C C . CYS A 1 86 ? -12.620 -2.329 8.327 1.00 93.75 86 CYS A C 1
ATOM 688 O O . CYS A 1 86 ? -12.861 -2.544 9.512 1.00 93.75 86 CYS A O 1
ATOM 690 N N . TYR A 1 87 ? -11.632 -1.522 7.931 1.00 94.75 87 TYR A N 1
ATOM 691 C CA . TYR A 1 87 ? -10.739 -0.781 8.820 1.00 94.75 87 TYR A CA 1
ATOM 692 C C . TYR A 1 87 ? -11.154 0.674 9.067 1.00 94.75 87 TYR A C 1
ATOM 694 O O . TYR A 1 87 ? -10.386 1.430 9.672 1.00 94.75 87 TYR A O 1
ATOM 702 N N . SER A 1 88 ? -12.327 1.101 8.595 1.00 92.00 88 SER A N 1
ATOM 703 C CA . SER A 1 88 ? -12.841 2.422 8.947 1.00 92.00 88 SER A CA 1
ATOM 704 C C . SER A 1 88 ? -13.336 2.439 10.395 1.00 92.00 88 SER A C 1
ATOM 706 O O . SER A 1 88 ? -13.879 1.454 10.904 1.00 92.00 88 SER A O 1
ATOM 708 N N . VAL A 1 89 ? -13.182 3.587 11.057 1.00 89.06 89 VAL A N 1
ATOM 709 C CA . VAL A 1 89 ? -13.738 3.823 12.399 1.00 89.06 89 VAL A CA 1
ATOM 710 C C . VAL A 1 89 ? -15.259 3.660 12.384 1.00 89.06 89 VAL A C 1
ATOM 712 O O . VAL A 1 89 ? -15.827 3.125 13.327 1.00 89.06 89 VAL A O 1
ATOM 715 N N . GLU A 1 90 ? -15.911 4.051 11.289 1.00 89.50 90 GLU A N 1
ATOM 716 C CA . GLU A 1 90 ? -17.343 3.841 11.070 1.00 89.50 90 GLU A CA 1
ATOM 717 C C . GLU A 1 90 ? -17.713 2.350 11.113 1.00 89.50 90 GLU A C 1
ATOM 719 O O . GLU A 1 90 ? -18.583 1.966 11.891 1.00 89.50 90 GLU A O 1
ATOM 724 N N . THR A 1 91 ? -17.030 1.496 10.337 1.00 89.94 91 THR A N 1
ATOM 725 C CA . THR A 1 91 ? -17.303 0.050 10.330 1.00 89.94 91 THR A CA 1
ATOM 726 C C . THR A 1 91 ? -17.006 -0.560 11.692 1.00 89.94 91 THR A C 1
ATOM 728 O O . THR A 1 91 ? -17.759 -1.408 12.164 1.00 89.94 91 THR A O 1
ATOM 731 N N . PHE A 1 92 ? -15.938 -0.111 12.355 1.00 86.50 92 PHE A N 1
ATOM 732 C CA . PHE A 1 92 ? -15.636 -0.536 13.715 1.00 86.50 92 PHE A CA 1
ATOM 733 C C . PHE A 1 92 ? -16.801 -0.213 14.666 1.00 86.50 92 PHE A C 1
ATOM 735 O O . PHE A 1 92 ? -17.323 -1.104 15.335 1.00 86.50 92 PHE A O 1
ATOM 742 N N . LEU A 1 93 ? -17.244 1.044 14.704 1.00 87.38 93 LEU A N 1
ATOM 743 C CA . LEU A 1 93 ? -18.343 1.484 15.561 1.00 87.38 93 LEU A CA 1
ATOM 744 C C . LEU A 1 93 ? -19.636 0.727 15.260 1.00 87.38 93 LEU A C 1
ATOM 746 O O . LEU A 1 93 ? -20.308 0.280 16.182 1.00 87.38 93 LEU A O 1
ATOM 750 N N . GLU A 1 94 ? -19.951 0.531 13.984 1.00 86.88 94 GLU A N 1
ATOM 751 C CA . GLU A 1 94 ? -21.141 -0.188 13.536 1.00 86.88 94 GLU A CA 1
ATOM 752 C C . GLU A 1 94 ? -21.125 -1.668 13.951 1.00 86.88 94 GLU A C 1
ATOM 754 O O . GLU A 1 94 ? -22.150 -2.194 14.384 1.00 86.88 94 GLU A O 1
ATOM 759 N N . VAL A 1 95 ? -19.971 -2.341 13.873 1.00 85.31 95 VAL A N 1
ATOM 760 C CA . VAL A 1 95 ? -19.820 -3.746 14.296 1.00 85.31 95 VAL A CA 1
ATOM 761 C C . VAL A 1 95 ? -19.981 -3.892 15.808 1.00 85.31 95 VAL A C 1
ATOM 763 O O . VAL A 1 95 ? -20.600 -4.850 16.272 1.00 85.31 95 VAL A O 1
ATOM 766 N N . TYR A 1 96 ? -19.442 -2.948 16.582 1.00 81.94 96 TYR A N 1
ATOM 767 C CA . TYR A 1 96 ? -19.434 -3.029 18.044 1.00 81.94 96 TYR A CA 1
ATOM 768 C C . TYR A 1 96 ? -20.591 -2.298 18.727 1.00 81.94 96 TYR A C 1
ATOM 770 O O . TYR A 1 96 ? -20.736 -2.447 19.935 1.00 81.94 96 TYR A O 1
ATOM 778 N N . LYS A 1 97 ? -21.456 -1.588 17.985 1.00 82.19 97 LYS A N 1
ATOM 779 C CA . LYS A 1 97 ? -22.573 -0.797 18.541 1.00 82.19 97 LYS A CA 1
ATOM 780 C C . LYS A 1 97 ? -23.505 -1.585 19.457 1.00 82.19 97 LYS A C 1
ATOM 782 O O . LYS A 1 97 ? -24.174 -1.016 20.319 1.00 82.19 97 LYS A O 1
ATOM 787 N N . HIS A 1 98 ? -23.605 -2.892 19.235 1.00 76.62 98 HIS A N 1
ATOM 788 C CA . HIS A 1 98 ? -24.384 -3.790 20.066 1.00 76.62 98 HIS A CA 1
ATOM 789 C C . HIS A 1 98 ? -23.470 -4.444 21.092 1.00 76.62 98 HIS A C 1
ATOM 791 O O . HIS A 1 98 ? -22.422 -4.987 20.746 1.00 76.62 98 HIS A O 1
ATOM 797 N N . ALA A 1 99 ? -23.897 -4.433 22.356 1.00 68.38 99 ALA A N 1
ATOM 798 C CA . ALA A 1 99 ? -23.175 -5.105 23.422 1.00 68.38 99 ALA A CA 1
ATOM 799 C C . ALA A 1 99 ? -22.912 -6.565 23.028 1.00 68.38 99 ALA A C 1
ATOM 801 O O . ALA A 1 99 ? -23.847 -7.357 22.883 1.00 68.38 99 ALA A O 1
ATOM 802 N N . ILE A 1 100 ? -21.634 -6.930 22.898 1.00 66.50 100 ILE A N 1
ATOM 803 C CA . ILE A 1 100 ? -21.217 -8.330 22.916 1.00 66.50 100 ILE A CA 1
ATOM 804 C C . ILE A 1 100 ? -21.411 -8.781 24.360 1.00 66.50 100 ILE A C 1
ATOM 806 O O . ILE A 1 100 ? -20.507 -8.708 25.192 1.00 66.50 100 ILE A O 1
ATOM 810 N N . LEU A 1 101 ? -22.645 -9.160 24.687 1.00 55.72 101 LEU A N 1
ATOM 811 C CA . LEU A 1 101 ? -22.951 -9.762 25.968 1.00 55.72 101 LEU A CA 1
ATOM 812 C C . LEU A 1 101 ? -22.156 -11.060 26.017 1.00 55.72 101 LEU A C 1
ATOM 814 O O . LEU A 1 101 ? -22.409 -11.989 25.248 1.00 55.72 101 LEU A O 1
ATOM 818 N N . GLN A 1 102 ? -21.164 -11.110 26.906 1.00 52.53 102 GLN A N 1
ATOM 819 C CA . GLN A 1 102 ? -20.578 -12.381 27.293 1.00 52.53 102 GLN A CA 1
ATOM 820 C C . GLN A 1 102 ? -21.751 -13.285 27.667 1.00 52.53 102 GLN A C 1
ATOM 822 O O . GLN A 1 102 ? -22.614 -12.876 28.450 1.00 52.53 102 GLN A O 1
ATOM 827 N N . SER A 1 103 ? -21.815 -14.482 27.083 1.00 50.38 103 SER A N 1
ATOM 828 C CA . SER A 1 103 ? -22.719 -15.524 27.560 1.00 50.38 103 SER A CA 1
ATOM 829 C C . SER A 1 103 ? -22.258 -15.898 28.965 1.00 50.38 103 SER A C 1
ATOM 831 O O . SER A 1 103 ? -21.505 -16.851 29.157 1.00 50.38 103 SER A O 1
ATOM 833 N N . MET A 1 104 ? -22.663 -15.096 29.945 1.00 48.50 104 MET A N 1
ATOM 834 C CA . MET A 1 104 ? -22.498 -15.381 31.353 1.00 48.50 104 MET A CA 1
ATOM 835 C C . MET A 1 104 ? -23.231 -16.694 31.594 1.00 48.50 104 MET A C 1
ATOM 837 O O . MET A 1 104 ? -24.447 -16.785 31.408 1.00 48.50 104 MET A O 1
ATOM 841 N N . GLY A 1 105 ? -22.466 -17.730 31.939 1.00 51.56 105 GLY A N 1
ATOM 842 C CA . GLY A 1 105 ? -23.016 -18.987 32.417 1.00 51.56 105 GLY A CA 1
ATOM 843 C C . GLY A 1 105 ? -24.050 -18.722 33.509 1.00 51.56 105 GLY A C 1
ATOM 844 O O . GLY A 1 105 ? -23.932 -17.771 34.280 1.00 51.56 105 GLY A O 1
ATOM 845 N N . HIS A 1 106 ? -25.091 -19.550 33.498 1.00 56.25 106 HIS A N 1
ATOM 846 C CA . HIS A 1 106 ? -26.265 -19.496 34.356 1.00 56.25 106 HIS A CA 1
ATOM 847 C C . HIS A 1 106 ? -25.984 -18.957 35.771 1.00 56.25 106 HIS A C 1
ATOM 849 O O . HIS A 1 106 ? -25.127 -19.470 36.485 1.00 56.25 106 HIS A O 1
ATOM 855 N N . SER A 1 107 ? -26.815 -17.989 36.173 1.00 52.28 107 SER A N 1
ATOM 856 C CA . SER A 1 107 ? -26.882 -17.290 37.465 1.00 52.28 107 SER A CA 1
ATOM 857 C C . SER A 1 107 ? -25.860 -16.168 37.662 1.00 52.28 107 SER A C 1
ATOM 859 O O . SER A 1 107 ? -24.722 -16.417 38.001 1.00 52.28 107 SER A O 1
ATOM 861 N N . TYR A 1 108 ? -26.273 -14.919 37.430 1.00 46.09 108 TYR A N 1
ATOM 862 C CA . TYR A 1 108 ? -26.391 -13.836 38.424 1.00 46.09 108 TYR A CA 1
ATOM 863 C C . TYR A 1 108 ? -27.170 -12.682 37.750 1.00 46.09 108 TYR A C 1
ATOM 865 O O . TYR A 1 108 ? -26.984 -12.418 36.567 1.00 46.09 108 TYR A O 1
ATOM 873 N N . GLY A 1 109 ? -28.127 -12.084 38.474 1.00 49.41 109 GLY A N 1
ATOM 874 C CA . GLY A 1 109 ? -29.220 -11.237 37.953 1.00 49.41 109 GLY A CA 1
ATOM 875 C C . GLY A 1 109 ? -28.831 -9.907 37.275 1.00 49.41 109 GLY A C 1
ATOM 876 O O . GLY A 1 109 ? -27.650 -9.602 37.113 1.00 49.41 109 GLY A O 1
ATOM 877 N N . PRO A 1 110 ? -29.826 -9.094 36.856 1.00 43.91 110 PRO A N 1
ATOM 878 C CA . PRO A 1 110 ? -29.659 -8.081 35.823 1.00 43.91 110 PRO A CA 1
ATOM 879 C C . PRO A 1 110 ? -28.889 -6.874 36.359 1.00 43.91 110 PRO A C 1
ATOM 881 O O . PRO A 1 110 ? -29.458 -5.968 36.963 1.00 43.91 110 PRO A O 1
ATOM 884 N N . LYS A 1 111 ? -27.585 -6.828 36.098 1.00 47.41 111 LYS A N 1
ATOM 885 C CA . LYS A 1 111 ? -26.867 -5.556 36.053 1.00 47.41 111 LYS A CA 1
ATOM 886 C C . LYS A 1 111 ? -26.904 -5.089 34.609 1.00 47.41 111 LYS A C 1
ATOM 888 O O . LYS A 1 111 ? -26.191 -5.620 33.764 1.00 47.41 111 LYS A O 1
ATOM 893 N N . GLN A 1 112 ? -27.785 -4.134 34.323 1.00 46.75 112 GLN A N 1
ATOM 894 C CA . GLN A 1 112 ? -27.711 -3.377 33.081 1.00 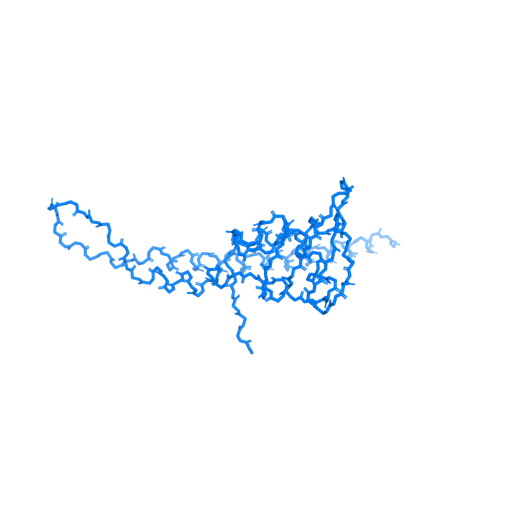46.75 112 GLN A CA 1
ATOM 895 C C . GLN A 1 112 ? -26.358 -2.664 33.068 1.00 46.75 112 GLN A C 1
ATOM 897 O O . GLN A 1 112 ? -26.150 -1.697 33.794 1.00 46.75 112 GLN A O 1
ATOM 902 N N . VAL A 1 113 ? -25.409 -3.184 32.296 1.00 46.59 113 VAL A N 1
ATOM 903 C CA . VAL A 1 113 ? -24.151 -2.494 32.011 1.00 46.59 113 VAL A CA 1
ATOM 904 C C . VAL A 1 113 ? -24.433 -1.456 30.933 1.00 46.59 113 VAL A C 1
ATOM 906 O O . VAL A 1 113 ? -24.228 -1.678 29.745 1.00 46.59 113 VAL A O 1
ATOM 909 N N . SER A 1 114 ? -24.973 -0.317 31.360 1.00 45.78 114 SER A N 1
ATOM 910 C CA . SER A 1 114 ? -25.075 0.898 30.556 1.00 45.78 114 SER A CA 1
ATOM 911 C C . SER A 1 114 ? -23.714 1.590 30.515 1.00 45.78 114 SER A C 1
ATOM 913 O O . SER A 1 114 ? -23.537 2.663 31.078 1.00 45.78 114 SER A O 1
ATOM 915 N N . PHE A 1 115 ? -22.718 0.948 29.920 1.00 44.38 115 PHE A N 1
ATOM 916 C CA . PHE A 1 115 ? -21.502 1.642 29.524 1.00 44.38 115 PHE A CA 1
ATOM 917 C C . PHE A 1 115 ? -20.920 0.887 28.345 1.00 44.38 115 PHE A C 1
ATOM 919 O O . PHE A 1 115 ? -20.445 -0.235 28.498 1.00 44.38 115 PHE A O 1
ATOM 926 N N . HIS A 1 116 ? -21.036 1.472 27.154 1.00 55.00 116 HIS A N 1
ATOM 927 C CA . HIS A 1 116 ? -20.347 0.981 25.973 1.00 55.00 116 HIS A CA 1
ATOM 928 C C . HIS A 1 116 ? -18.866 1.339 26.163 1.00 55.00 116 HIS A C 1
ATOM 930 O O . HIS A 1 116 ? -18.525 2.511 26.001 1.00 55.00 116 HIS A O 1
ATOM 936 N N . PRO A 1 117 ? -17.972 0.392 26.513 1.00 55.81 117 PRO A N 1
ATOM 937 C CA . PRO A 1 117 ? -16.608 0.718 26.948 1.00 55.81 117 PRO A CA 1
ATOM 938 C C . PRO A 1 117 ? -15.799 1.460 25.876 1.00 55.81 117 PRO A C 1
ATOM 940 O O . PRO A 1 117 ? -14.807 2.108 26.172 1.00 55.81 117 PRO A O 1
ATOM 943 N N . TYR A 1 118 ? -16.235 1.368 24.617 1.00 54.88 118 TYR A N 1
ATOM 944 C CA . TYR A 1 118 ? -15.548 1.955 23.474 1.00 54.88 118 TYR A CA 1
ATOM 945 C C . TYR A 1 118 ? -15.835 3.443 23.221 1.00 54.88 118 TYR A C 1
ATOM 947 O O . TYR A 1 118 ? -15.018 4.099 22.587 1.00 54.88 118 TYR A O 1
ATOM 955 N N . LEU A 1 119 ? -16.964 3.994 23.693 1.00 55.12 119 LEU A N 1
ATOM 956 C CA . LEU A 1 119 ? -17.240 5.432 23.509 1.00 55.12 119 LEU A CA 1
ATOM 957 C C . LEU A 1 119 ? -16.233 6.288 24.287 1.00 55.12 119 LEU A C 1
ATOM 959 O O . LEU A 1 119 ? -15.808 7.325 23.801 1.00 55.12 119 LEU A O 1
ATOM 963 N N . GLN A 1 120 ? -15.780 5.778 25.432 1.00 54.75 120 GLN A N 1
ATOM 964 C CA . GLN A 1 120 ? -14.794 6.430 26.288 1.00 54.75 120 GLN A CA 1
ATOM 965 C C . GLN A 1 120 ? -13.399 6.495 25.639 1.00 54.75 120 GLN A C 1
ATOM 967 O O . GLN A 1 120 ? -12.715 7.502 25.748 1.00 54.75 120 GLN A O 1
ATOM 972 N N . ILE A 1 121 ? -13.014 5.466 24.874 1.00 56.12 121 ILE A N 1
ATOM 973 C CA . ILE A 1 121 ? -11.717 5.405 24.171 1.00 56.12 121 ILE A CA 1
ATOM 974 C C . ILE A 1 121 ? -11.646 6.441 23.037 1.00 56.12 121 ILE A C 1
ATOM 976 O O . ILE A 1 121 ? -10.588 6.991 22.751 1.00 56.12 121 ILE A O 1
ATOM 980 N N . LEU A 1 122 ? -12.771 6.717 22.371 1.00 57.06 122 LEU A N 1
ATOM 981 C CA . LEU A 1 122 ? -12.811 7.690 21.275 1.00 57.06 122 LEU A CA 1
ATOM 982 C C . LEU A 1 122 ? -12.729 9.139 21.762 1.00 57.06 122 LEU A C 1
ATOM 984 O O . LEU A 1 122 ? -12.195 9.978 21.038 1.00 57.06 122 LEU A O 1
ATOM 988 N N . GLU A 1 123 ? -13.248 9.420 22.956 1.00 56.31 123 GLU A N 1
ATOM 989 C CA . GLU A 1 123 ? -13.092 10.719 23.618 1.00 56.31 123 GLU A CA 1
ATOM 990 C C . GLU A 1 123 ? -11.623 10.930 24.027 1.00 56.31 123 GLU A C 1
ATOM 992 O O . GLU A 1 123 ? -11.047 11.968 23.708 1.00 56.31 123 GLU A O 1
ATOM 997 N N . GLU A 1 124 ? -10.973 9.906 24.592 1.00 55.22 124 GLU A N 1
ATOM 998 C CA . GLU A 1 124 ? -9.537 9.932 24.926 1.00 55.22 124 GLU A CA 1
ATOM 999 C C . GLU A 1 124 ? -8.643 10.151 23.683 1.00 55.22 124 GLU A C 1
ATOM 1001 O O . GLU A 1 124 ? -7.760 11.007 23.698 1.00 55.22 124 GLU A O 1
ATOM 1006 N N . ASP A 1 125 ? -8.905 9.458 22.564 1.00 55.00 125 ASP A N 1
ATOM 1007 C CA . A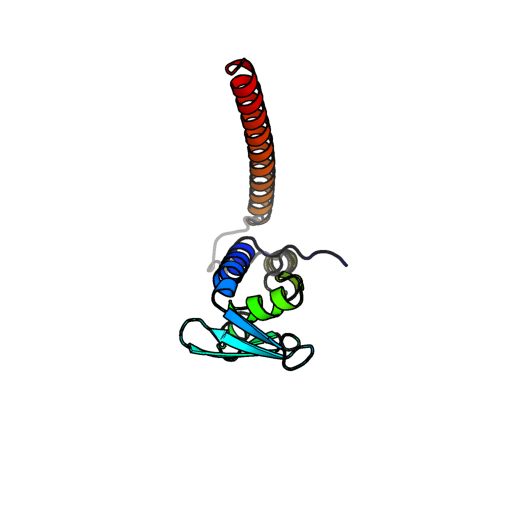SP A 1 125 ? -8.154 9.635 21.304 1.00 55.00 125 ASP A CA 1
ATOM 1008 C C . ASP A 1 125 ? -8.319 11.051 20.700 1.00 55.00 125 ASP A C 1
ATOM 1010 O O . ASP A 1 125 ? -7.443 11.535 19.973 1.00 55.00 125 ASP A O 1
ATOM 1014 N N . GLN A 1 126 ? -9.457 11.716 20.942 1.00 59.41 126 GLN A N 1
ATOM 1015 C CA . GLN A 1 126 ? -9.687 13.102 20.514 1.00 59.41 126 GLN A CA 1
ATOM 1016 C C . GLN A 1 126 ? -8.901 14.093 21.375 1.00 59.41 126 GLN A C 1
ATOM 1018 O O . GLN A 1 126 ? -8.278 15.004 20.824 1.00 59.41 126 GLN A O 1
ATOM 1023 N N . GLU A 1 127 ? -8.889 13.891 22.693 1.00 54.03 127 GLU A N 1
ATOM 1024 C CA . GLU A 1 127 ? -8.098 14.694 23.629 1.00 54.03 127 GLU A CA 1
ATOM 1025 C C . GLU A 1 127 ? -6.591 14.566 23.345 1.00 54.03 127 GLU A C 1
ATOM 1027 O O . GLU A 1 127 ? -5.887 15.577 23.293 1.00 54.03 127 GLU A O 1
ATOM 1032 N N . ASP A 1 128 ? -6.105 13.357 23.043 1.00 57.75 128 ASP A N 1
ATOM 1033 C CA . ASP A 1 128 ? -4.709 13.107 22.661 1.00 57.75 128 ASP A CA 1
ATOM 1034 C C . ASP A 1 128 ? -4.322 13.816 21.354 1.00 57.75 128 ASP A C 1
ATOM 1036 O O . ASP A 1 128 ? -3.235 14.396 21.247 1.00 57.75 128 ASP A O 1
ATOM 1040 N N . HIS A 1 129 ? -5.202 13.802 20.345 1.00 61.88 129 HIS A N 1
ATOM 1041 C CA . HIS A 1 129 ? -4.929 14.479 19.077 1.00 61.88 129 HIS A CA 1
ATOM 1042 C C . HIS A 1 129 ? -4.867 16.004 19.250 1.00 61.88 129 HIS A C 1
ATOM 1044 O O . HIS A 1 129 ? -3.952 16.639 18.721 1.00 61.88 129 HIS A O 1
ATOM 1050 N N . GLN A 1 130 ? -5.782 16.574 20.039 1.00 66.81 130 GLN A N 1
ATOM 1051 C CA . GLN A 1 130 ? -5.813 18.002 20.352 1.00 66.81 130 GLN A CA 1
ATOM 1052 C C . GLN A 1 130 ? -4.598 18.421 21.197 1.00 66.81 130 GLN A C 1
ATOM 1054 O O . GLN A 1 130 ? -3.957 19.434 20.910 1.00 66.81 130 GLN A O 1
ATOM 1059 N N . GLY A 1 131 ? -4.190 17.586 22.157 1.00 67.81 131 GLY A N 1
ATOM 1060 C CA . GLY A 1 131 ? -2.963 17.785 22.927 1.00 67.81 131 GLY A CA 1
ATOM 1061 C C . GLY A 1 131 ? -1.706 17.796 22.050 1.00 67.81 131 GLY A C 1
ATOM 1062 O O . GLY A 1 131 ? -0.813 18.621 22.253 1.00 67.81 131 GLY A O 1
ATOM 1063 N N . GLN A 1 132 ? -1.634 16.937 21.027 1.00 61.28 132 GLN A N 1
ATOM 1064 C CA . GLN A 1 132 ? -0.518 16.929 20.073 1.00 61.28 132 GLN A CA 1
ATOM 1065 C C . GLN A 1 132 ? -0.465 18.187 19.196 1.00 61.28 132 GLN A C 1
ATOM 1067 O O . GLN A 1 132 ? 0.631 18.689 18.921 1.00 61.28 132 GLN A O 1
ATOM 1072 N N . GLU A 1 133 ? -1.614 18.721 18.779 1.00 75.44 133 GLU A N 1
ATOM 1073 C CA . GLU A 1 133 ? -1.684 19.984 18.036 1.00 75.44 133 GLU A CA 1
ATOM 1074 C C . GLU A 1 133 ? -1.219 21.168 18.895 1.00 75.44 133 GLU A C 1
ATOM 1076 O O . GLU A 1 133 ? -0.376 21.955 18.454 1.00 75.44 133 GLU A O 1
ATOM 1081 N N . GLU A 1 134 ? -1.664 21.250 20.151 1.00 77.69 134 GLU A N 1
ATOM 1082 C CA . GLU A 1 134 ? -1.238 22.294 21.090 1.00 77.69 134 GLU A CA 1
ATOM 1083 C C . GLU A 1 134 ? 0.271 22.232 21.383 1.00 77.69 134 GLU A C 1
ATOM 1085 O O . GLU A 1 134 ? 0.964 23.257 21.352 1.00 77.69 134 GLU A O 1
ATOM 1090 N N . LEU A 1 135 ? 0.817 21.027 21.586 1.00 72.19 135 LEU A N 1
ATOM 1091 C CA . LEU A 1 135 ? 2.257 20.794 21.743 1.00 72.19 135 LEU A CA 1
ATOM 1092 C C . LEU A 1 135 ? 3.045 21.208 20.492 1.00 72.19 135 LEU A C 1
ATOM 1094 O O . LEU A 1 135 ? 4.111 21.819 20.609 1.00 72.19 135 LEU A O 1
ATOM 1098 N N . SER A 1 136 ? 2.531 20.920 19.294 1.00 78.50 136 SER A N 1
ATOM 1099 C CA . SER A 1 136 ? 3.135 21.352 18.028 1.00 78.50 136 SER A CA 1
ATOM 1100 C C . SER A 1 136 ? 3.179 22.880 17.920 1.00 78.50 136 SER A C 1
ATOM 1102 O O . SER A 1 136 ? 4.241 23.454 17.657 1.00 78.50 136 SER A O 1
ATOM 1104 N N . MET A 1 137 ? 2.067 23.557 18.220 1.00 78.25 137 MET A N 1
ATOM 1105 C CA . MET A 1 137 ? 1.980 25.021 18.213 1.00 78.25 137 MET A CA 1
ATOM 1106 C C . MET A 1 137 ? 2.919 25.663 19.245 1.00 78.25 137 MET A C 1
ATOM 1108 O O . MET A 1 137 ? 3.598 26.654 18.952 1.00 78.25 137 MET A O 1
ATOM 1112 N N . MET A 1 138 ? 3.023 25.080 20.442 1.00 73.94 138 MET A N 1
ATOM 1113 C CA . MET A 1 138 ? 3.904 25.582 21.498 1.00 73.94 138 MET A CA 1
ATOM 1114 C C . MET A 1 138 ? 5.390 25.387 21.145 1.00 73.94 138 MET A C 1
ATOM 1116 O O . MET A 1 138 ? 6.215 26.283 21.358 1.00 73.94 138 MET A O 1
ATOM 1120 N N . ASN A 1 139 ? 5.745 24.264 20.516 1.00 78.69 139 ASN A N 1
ATOM 1121 C CA . ASN A 1 139 ? 7.105 24.006 20.038 1.00 78.69 139 ASN A CA 1
ATOM 1122 C C . ASN A 1 139 ? 7.513 24.943 18.887 1.00 78.69 139 ASN A C 1
ATOM 1124 O O . ASN A 1 139 ? 8.645 25.431 18.869 1.00 78.69 139 ASN A O 1
ATOM 1128 N N . GLN A 1 140 ? 6.597 25.272 17.972 1.00 78.19 140 GLN A N 1
ATOM 1129 C CA . GLN A 1 140 ? 6.847 26.259 16.913 1.00 78.19 140 GLN A CA 1
ATOM 1130 C C . GLN A 1 140 ? 7.071 27.664 17.492 1.00 78.19 140 GLN A C 1
ATOM 1132 O O . GLN A 1 140 ? 8.064 28.314 17.165 1.00 78.19 140 GLN A O 1
ATOM 1137 N N . SER A 1 141 ? 6.233 28.097 18.441 1.00 78.62 141 SER A N 1
ATOM 1138 C CA . SER A 1 141 ? 6.393 29.397 19.110 1.00 78.62 141 SER A CA 1
ATOM 1139 C C . SER A 1 141 ? 7.725 29.516 19.864 1.00 78.62 141 SER A C 1
ATOM 1141 O O . SER A 1 141 ? 8.410 30.540 19.790 1.00 78.62 141 SER A O 1
ATOM 1143 N N . THR A 1 142 ? 8.144 28.461 20.571 1.00 76.25 142 THR A N 1
ATOM 1144 C CA . THR A 1 142 ? 9.430 28.465 21.294 1.00 76.25 142 THR A CA 1
ATOM 1145 C C . THR A 1 142 ? 10.641 28.417 20.362 1.00 76.25 142 THR A C 1
ATOM 1147 O O . THR A 1 142 ? 11.689 28.964 20.715 1.00 76.25 142 THR A O 1
ATOM 1150 N N . LYS A 1 143 ? 10.517 27.806 19.178 1.00 78.50 143 LYS A N 1
ATOM 1151 C CA . LYS A 1 143 ? 11.545 27.834 18.130 1.00 78.50 143 LYS A CA 1
ATOM 1152 C C . LYS A 1 143 ? 11.708 29.242 17.557 1.00 78.50 143 LYS A C 1
ATOM 1154 O O . LYS A 1 143 ? 12.809 29.773 17.559 1.00 78.50 143 LYS A O 1
ATOM 1159 N N . GLU A 1 144 ? 10.611 29.905 17.197 1.00 80.56 144 GLU A N 1
ATOM 1160 C CA . GLU A 1 144 ? 10.651 31.279 16.678 1.00 80.56 144 GLU A CA 1
ATOM 1161 C C . GLU A 1 144 ? 11.171 32.311 17.690 1.00 80.56 144 GLU A C 1
ATOM 1163 O O . GLU A 1 144 ? 11.682 33.366 17.306 1.00 80.56 144 GLU A O 1
ATOM 1168 N N . ARG A 1 145 ? 10.980 32.067 18.993 1.00 72.12 145 ARG A N 1
ATOM 1169 C CA . ARG A 1 145 ? 11.556 32.908 20.054 1.00 72.12 145 ARG A CA 1
ATOM 1170 C C . ARG A 1 145 ? 13.068 32.723 20.136 1.00 72.12 145 ARG A C 1
ATOM 1172 O O . ARG A 1 145 ? 13.772 33.727 20.143 1.00 72.12 145 ARG A O 1
ATOM 1179 N N . ARG A 1 146 ? 13.549 31.475 20.097 1.00 70.69 146 ARG A N 1
ATOM 1180 C CA . ARG A 1 146 ? 14.985 31.156 20.031 1.00 70.69 146 ARG A CA 1
ATOM 1181 C C . ARG A 1 146 ? 15.644 31.753 18.786 1.00 70.69 146 ARG A C 1
ATOM 1183 O O . ARG A 1 146 ? 16.604 32.497 18.923 1.00 70.69 146 ARG A O 1
ATOM 1190 N N . ASP A 1 147 ? 15.041 31.586 17.610 1.00 76.88 147 ASP A N 1
ATOM 1191 C CA . ASP A 1 147 ? 15.561 32.147 16.354 1.00 76.88 147 ASP A CA 1
ATOM 1192 C C . ASP A 1 147 ? 15.611 33.692 16.362 1.00 76.88 147 ASP A C 1
ATOM 1194 O O . ASP A 1 147 ? 16.475 34.304 15.730 1.00 76.88 147 ASP A O 1
ATOM 1198 N N . ARG A 1 148 ? 14.677 34.355 17.064 1.00 72.31 148 ARG A N 1
ATOM 1199 C CA . ARG A 1 148 ? 14.684 35.819 17.262 1.00 72.31 148 ARG A CA 1
ATOM 1200 C C . ARG A 1 148 ? 15.777 36.273 18.229 1.00 72.31 148 ARG A C 1
ATOM 1202 O O . ARG A 1 148 ? 16.343 37.345 18.030 1.00 72.31 148 ARG A O 1
ATOM 1209 N N . GLU A 1 149 ? 16.061 35.484 19.255 1.00 75.25 149 GLU A N 1
ATOM 1210 C CA . GLU A 1 149 ? 17.077 35.770 20.268 1.00 75.25 149 GLU A CA 1
ATOM 1211 C C . GLU A 1 149 ? 18.495 35.522 19.727 1.00 75.25 149 GLU A C 1
ATOM 1213 O O . GLU A 1 149 ? 19.374 36.363 19.907 1.00 75.25 149 GLU A O 1
ATOM 1218 N N . ASP A 1 150 ? 18.684 34.474 18.921 1.00 76.31 150 ASP A N 1
ATOM 1219 C CA . ASP A 1 150 ? 19.935 34.198 18.204 1.00 76.31 150 ASP A CA 1
ATOM 1220 C C . ASP A 1 150 ? 20.260 35.288 17.173 1.00 76.31 150 ASP A C 1
ATOM 1222 O O . ASP A 1 150 ? 21.407 35.715 17.049 1.00 76.31 150 ASP A O 1
ATOM 1226 N N . LYS A 1 151 ? 19.247 35.825 16.478 1.00 76.06 151 LYS A N 1
ATOM 1227 C CA . LYS A 1 151 ? 19.415 36.997 15.599 1.00 76.06 151 LYS A CA 1
ATOM 1228 C C . LYS A 1 151 ? 19.763 38.274 16.365 1.00 76.06 151 LYS A C 1
ATOM 1230 O O . LYS A 1 151 ? 20.421 39.144 15.806 1.00 76.06 151 LYS A O 1
ATOM 1235 N N . ARG A 1 152 ? 19.321 38.402 17.619 1.00 73.62 152 ARG A N 1
ATOM 1236 C CA . ARG A 1 152 ? 19.604 39.560 18.480 1.00 73.62 152 ARG A CA 1
ATOM 1237 C C . ARG A 1 152 ? 21.012 39.516 19.079 1.00 73.62 152 ARG A C 1
ATOM 1239 O O . ARG A 1 152 ? 21.590 40.573 19.286 1.00 73.62 152 ARG A O 1
ATOM 1246 N N . ASN A 1 153 ? 21.550 38.325 19.335 1.00 68.19 153 ASN A N 1
ATOM 1247 C CA . ASN A 1 153 ? 22.873 38.124 19.937 1.00 68.19 153 ASN A CA 1
ATOM 1248 C C . ASN A 1 153 ? 24.031 38.092 18.917 1.00 68.19 153 ASN A C 1
ATOM 1250 O O . ASN A 1 153 ? 25.183 37.953 19.319 1.00 68.19 153 ASN A O 1
ATOM 1254 N N . ASN A 1 154 ? 23.734 38.191 17.617 1.00 59.69 154 ASN A N 1
ATOM 1255 C CA . ASN A 1 154 ? 24.707 38.118 16.517 1.00 59.69 154 ASN A CA 1
ATOM 1256 C C . ASN A 1 154 ? 24.846 39.457 15.747 1.00 59.69 154 ASN A C 1
ATOM 1258 O O . ASN A 1 154 ? 25.228 39.470 14.576 1.00 59.69 154 ASN A O 1
ATOM 1262 N N . LEU A 1 155 ? 24.488 40.563 16.414 1.00 57.00 155 LEU A N 1
ATOM 1263 C CA . LEU A 1 155 ? 24.630 41.980 16.036 1.00 57.00 155 LEU A CA 1
ATOM 1264 C C . LEU A 1 155 ? 25.463 42.681 17.115 1.00 57.00 155 LEU A C 1
ATOM 1266 O O . LEU A 1 155 ? 26.294 43.536 16.741 1.00 57.00 155 LEU A O 1
#

Sequence (155 aa):
MEWKKICPRIQKIVEKNIDKAADCIPIKSDDWNYEISSYDGSRYVVNLQQHTCTCRKWDLTGIPCNHGMSAICSQSLEPQDFVNPCYSVETFLEVYKHAILQSMGHSYGPKQVSFHPYLQILEEDQEDHQGQEELSMMNQSTKERRDREDKRNNL

InterPro domains:
  IPR006564 Zinc finger, PMZ-type [SM00575] (51-78)
  IPR007527 Zinc finger, SWIM-type [PF04434] (44-69)
  IPR007527 Zinc finger, SWIM-type [PS50966] (44-76)

Secondary structure (DSSP, 8-state):
----PBPHHHHHHHHHHHHGGGGEEEEESSSSEEEEEETTS-EEEEETTTTEETTSHHHHHSS--HHHHHHHHHTT--GGGGS-GGGBHHHHHHHHSS-------S----------HHHHHHHHHHHHHHHHHHHHHHHHHHHHHHHHHHHHTT-

pLDDT: mean 82.17, std 18.3, range [37.34, 98.69]

Foldseek 3Di:
DDDFAFDPVLVVVLVVLLVLLVQWDWDDPDPFWTWIQGVVRDIKIGGQVVQDIPVCPCVVQQAQGSRSSNVCVVVVHDRVVSRPPCRTPVVVCVVLVDDPPDPPPDDDDDDPPPDSPVVVVVVVVVVVVVVVVVVVVVVVVVVVVVVVVVVVVVD

Organism: Sesamum radiatum (NCBI:txid300843)

Radius of gyration: 22.94 Å; chains: 1; bounding box: 54×62×56 Å